Protein AF-A0A843T7J8-F1 (afdb_monomer)

Solvent-accessible surface area (backbone atoms only — not comparable to full-atom values): 10320 Å² total; per-residue (Å²): 104,74,67,56,51,43,51,70,76,36,75,86,60,85,70,62,53,58,50,72,63,48,50,53,60,42,46,71,52,47,59,78,91,49,40,68,59,53,54,50,54,60,51,52,26,76,70,45,96,43,53,69,49,22,56,51,40,42,54,52,45,30,62,69,31,36,88,83,31,48,67,31,18,50,55,53,56,74,38,40,69,37,63,51,42,50,54,82,49,55,76,94,46,33,72,63,67,66,46,57,62,71,59,52,53,51,52,50,50,50,46,60,62,48,62,76,61,71,72,71,97,45,73,68,57,48,50,52,53,52,49,51,53,51,50,54,52,47,57,54,58,72,76,43,82,71,92,66,66,62,84,70,72,47,76,70,100,70,82,84,74,79,75,78,79,80,76,80,81,84,130

Sequence (171 aa):
GLKDAIATVFAEACWQRCRTHFARNLLARVPKSAHGLVATMVRTVYQQPSAEEVWAQHRRVVEQLKPRFPEAAALLAEAAHDILAFTAFPLAHWKQVWSNNPLERLNKEIRRRTDVVGIFPNRRAIVRLVGAVLAEQHDEWAVQRRYLAMATLLPAPSELTTTEVLLPAAS

Mean predicted aligned error: 7.98 Å

Radius of gyration: 21.73 Å; Cα contacts (8 Å, |Δi|>4): 103; chains: 1; bounding box: 44×68×49 Å

Structure (mmCIF, N/CA/C/O backbone):
data_AF-A0A843T7J8-F1
#
_entry.id   AF-A0A843T7J8-F1
#
loop_
_atom_site.group_PDB
_atom_site.id
_atom_site.type_symbol
_atom_site.label_atom_id
_atom_site.label_alt_id
_atom_site.label_comp_id
_atom_site.label_asym_id
_atom_site.label_entity_id
_atom_site.label_seq_id
_atom_site.pdbx_PDB_ins_code
_atom_site.Cartn_x
_atom_site.Cartn_y
_atom_site.Cartn_z
_atom_site.occupancy
_atom_site.B_iso_or_equiv
_atom_site.auth_seq_id
_atom_site.auth_comp_id
_atom_site.auth_asym_id
_atom_site.auth_atom_id
_atom_site.pdbx_PDB_model_num
ATOM 1 N N . GLY A 1 1 ? -12.048 -8.727 -14.077 1.00 85.31 1 GLY A N 1
ATOM 2 C CA . GLY A 1 1 ? -11.264 -7.523 -13.709 1.00 85.31 1 GLY A CA 1
ATOM 3 C C . GLY A 1 1 ? -9.825 -7.900 -13.378 1.00 85.31 1 GLY A C 1
ATOM 4 O O . GLY A 1 1 ? -9.472 -9.057 -13.547 1.00 85.31 1 GLY A O 1
ATOM 5 N N . LEU A 1 2 ? -8.977 -6.962 -12.924 1.00 88.75 2 LEU A N 1
ATOM 6 C CA . LEU A 1 2 ? -7.546 -7.240 -12.662 1.00 88.75 2 LEU A CA 1
ATOM 7 C C . LEU A 1 2 ? -7.323 -8.375 -11.644 1.00 88.75 2 LEU A C 1
ATOM 9 O O . LEU A 1 2 ? -6.444 -9.200 -11.860 1.00 88.75 2 LEU A O 1
ATOM 13 N N . LYS A 1 3 ? -8.121 -8.434 -10.566 1.00 89.94 3 LYS A N 1
ATOM 14 C CA . LYS A 1 3 ? -8.055 -9.520 -9.570 1.00 89.94 3 LYS A CA 1
ATOM 15 C C . LYS A 1 3 ? -8.284 -10.889 -10.216 1.00 89.94 3 LYS A C 1
ATOM 17 O O . LYS A 1 3 ? -7.451 -11.772 -10.067 1.00 89.94 3 LYS A O 1
ATOM 22 N N . ASP A 1 4 ? -9.361 -11.017 -10.988 1.00 90.06 4 ASP A N 1
ATOM 23 C CA . ASP A 1 4 ? -9.724 -12.274 -11.657 1.00 90.06 4 ASP A CA 1
ATOM 24 C C . ASP A 1 4 ? -8.656 -12.703 -12.668 1.00 90.06 4 ASP A C 1
ATOM 26 O O . ASP A 1 4 ? -8.318 -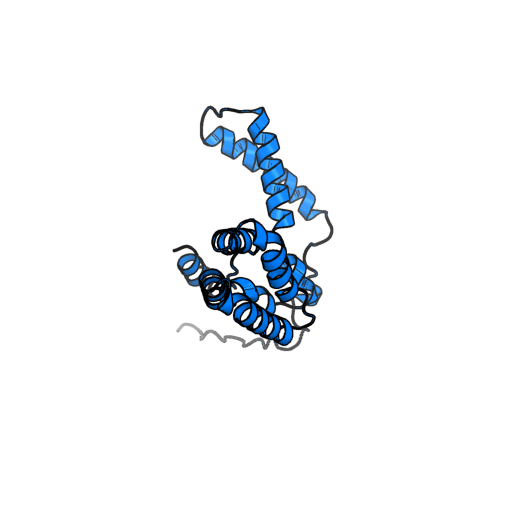13.879 -12.754 1.00 90.06 4 ASP A O 1
ATOM 30 N N . ALA A 1 5 ? -8.074 -11.746 -13.400 1.00 92.75 5 ALA A N 1
ATOM 31 C CA . ALA A 1 5 ? -6.987 -12.024 -14.336 1.00 92.75 5 ALA A CA 1
ATOM 32 C C . ALA A 1 5 ? -5.737 -12.556 -13.617 1.00 92.75 5 ALA A C 1
ATOM 34 O O . ALA A 1 5 ? -5.128 -13.514 -14.085 1.00 92.75 5 ALA A O 1
ATOM 35 N N . ILE A 1 6 ? -5.380 -11.976 -12.465 1.00 91.31 6 ILE A N 1
ATOM 36 C CA . ILE A 1 6 ? -4.264 -12.463 -11.642 1.00 91.31 6 ILE A CA 1
ATOM 37 C C . ILE A 1 6 ? -4.561 -13.873 -11.132 1.00 91.31 6 ILE A C 1
ATOM 39 O O . ILE A 1 6 ? -3.727 -14.748 -11.315 1.00 91.31 6 ILE A O 1
ATOM 43 N N . ALA A 1 7 ? -5.754 -14.113 -10.582 1.00 89.19 7 ALA A N 1
ATOM 44 C CA . ALA A 1 7 ? -6.144 -15.430 -10.076 1.00 89.19 7 ALA A CA 1
ATOM 45 C C . ALA A 1 7 ? -6.170 -16.513 -11.172 1.00 89.19 7 ALA A C 1
ATOM 47 O O . ALA A 1 7 ? -5.871 -17.670 -10.902 1.00 89.19 7 ALA A O 1
ATOM 48 N N . THR A 1 8 ? -6.495 -16.135 -12.412 1.00 92.44 8 THR A N 1
ATOM 49 C CA . THR A 1 8 ? -6.537 -17.060 -13.557 1.00 92.44 8 THR A CA 1
ATOM 50 C C . THR A 1 8 ? -5.139 -17.424 -14.058 1.00 92.44 8 THR A C 1
ATOM 52 O O . THR A 1 8 ? -4.893 -18.569 -14.420 1.00 92.44 8 THR A O 1
ATOM 55 N N . VAL A 1 9 ? -4.226 -16.450 -14.121 1.00 94.69 9 VAL A N 1
ATOM 56 C CA . VAL A 1 9 ? -2.893 -16.630 -14.729 1.00 94.69 9 VAL A CA 1
ATOM 57 C C . VAL A 1 9 ? -1.854 -17.085 -13.702 1.00 94.69 9 VAL A C 1
ATOM 59 O O . VAL A 1 9 ? -0.947 -17.844 -14.032 1.00 94.69 9 VAL A O 1
ATOM 62 N N . PHE A 1 10 ? -1.983 -16.633 -12.456 1.00 91.19 10 PHE A N 1
ATOM 63 C CA . PHE A 1 10 ? -1.047 -16.887 -11.367 1.00 91.19 10 PHE A CA 1
ATOM 64 C C . PHE A 1 10 ? -1.807 -17.446 -10.161 1.00 91.19 10 PHE A C 1
ATOM 66 O O . PHE A 1 10 ? -2.052 -16.732 -9.190 1.00 91.19 10 PHE A O 1
ATOM 73 N N . ALA A 1 11 ? -2.189 -18.723 -10.228 1.00 85.31 11 ALA A N 1
ATOM 74 C CA . ALA A 1 11 ? -3.064 -19.361 -9.238 1.00 85.31 11 ALA A CA 1
ATOM 75 C C . ALA A 1 11 ? -2.559 -19.246 -7.783 1.00 85.31 11 ALA A C 1
ATOM 77 O O . ALA A 1 11 ? -3.359 -19.126 -6.860 1.00 85.31 11 ALA A O 1
ATOM 78 N N . GLU A 1 12 ? -1.240 -19.230 -7.580 1.00 85.88 12 GLU A N 1
ATOM 79 C CA . GLU A 1 12 ? -0.611 -19.132 -6.254 1.00 85.88 12 GLU A CA 1
ATOM 80 C C . GLU A 1 12 ? -0.261 -17.690 -5.842 1.00 85.88 12 GLU A C 1
ATOM 82 O O . GLU A 1 12 ? 0.268 -17.453 -4.754 1.00 85.88 12 GLU A O 1
ATOM 87 N N . ALA A 1 13 ? -0.528 -16.694 -6.694 1.00 88.31 13 ALA A N 1
ATOM 88 C CA . ALA A 1 13 ? -0.187 -15.314 -6.383 1.00 88.31 13 ALA A CA 1
ATOM 89 C C . ALA A 1 13 ? -1.140 -14.725 -5.341 1.00 88.31 13 ALA A C 1
ATOM 91 O O . ALA A 1 13 ? -2.353 -14.629 -5.535 1.00 88.31 13 ALA A O 1
ATOM 92 N N . CYS A 1 14 ? -0.561 -14.211 -4.259 1.00 88.62 14 CYS A N 1
ATOM 93 C CA . CYS A 1 14 ? -1.293 -13.371 -3.329 1.00 88.62 14 CYS A CA 1
ATOM 94 C C . CYS A 1 14 ? -1.551 -11.991 -3.956 1.00 88.62 14 CYS A C 1
ATOM 96 O O . CYS A 1 14 ? -0.635 -11.340 -4.467 1.00 88.62 14 CYS A O 1
ATOM 98 N N . TRP A 1 15 ? -2.795 -11.516 -3.883 1.00 91.88 15 TRP A N 1
ATOM 99 C CA . TRP A 1 15 ? -3.156 -10.165 -4.301 1.00 91.88 15 TRP A CA 1
ATOM 100 C C . TRP A 1 15 ? -3.313 -9.250 -3.086 1.00 91.88 15 TRP A C 1
ATOM 102 O O . TRP A 1 15 ? -4.073 -9.550 -2.168 1.00 91.88 15 TRP A O 1
ATOM 112 N N . GLN A 1 16 ? -2.643 -8.095 -3.115 1.00 93.25 16 GLN A N 1
ATOM 113 C CA . GLN A 1 16 ? -2.797 -7.045 -2.111 1.00 93.25 16 GLN A CA 1
ATOM 114 C C . GLN A 1 16 ? -3.196 -5.718 -2.757 1.00 93.25 16 GLN A C 1
ATOM 116 O O . GLN A 1 16 ? -2.576 -5.241 -3.712 1.00 93.25 16 GLN A O 1
ATOM 121 N N . ARG A 1 17 ? -4.180 -5.045 -2.163 1.00 93.50 17 ARG A N 1
ATOM 122 C CA . ARG A 1 17 ? -4.522 -3.668 -2.504 1.00 93.50 17 ARG A CA 1
ATOM 123 C C . ARG A 1 17 ? -3.433 -2.722 -2.011 1.00 93.50 17 ARG A C 1
ATOM 125 O O . ARG A 1 17 ? -3.077 -2.711 -0.837 1.00 93.50 17 ARG A O 1
ATOM 132 N N . CYS A 1 18 ? -2.948 -1.851 -2.895 1.00 92.50 18 CYS A N 1
ATOM 133 C CA . CYS A 1 18 ? -1.949 -0.848 -2.528 1.00 92.50 18 CYS A CA 1
ATOM 134 C C . CYS A 1 18 ? -2.442 0.046 -1.376 1.00 92.50 18 CYS A C 1
ATOM 136 O O . CYS A 1 18 ? -3.431 0.776 -1.517 1.00 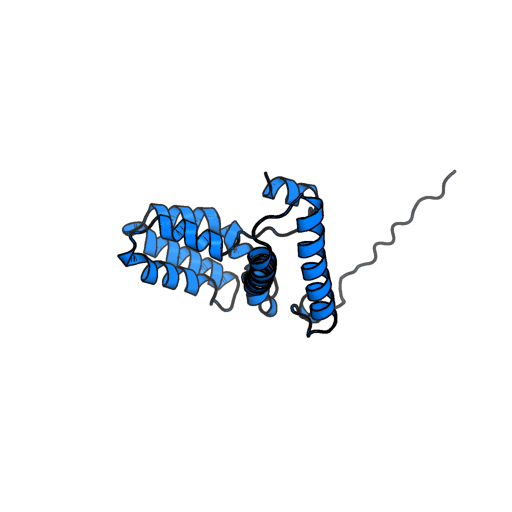92.50 18 CYS A O 1
ATOM 138 N N . ARG A 1 19 ? -1.699 0.038 -0.261 1.00 93.44 19 ARG A N 1
ATOM 139 C CA . ARG A 1 19 ? -1.997 0.811 0.951 1.00 93.44 19 ARG A CA 1
ATOM 140 C C . ARG A 1 19 ? -2.140 2.306 0.687 1.00 93.44 19 ARG A C 1
ATOM 142 O O . ARG A 1 19 ? -3.042 2.926 1.239 1.00 93.44 19 ARG A O 1
ATOM 149 N N . THR A 1 20 ? -1.280 2.898 -0.140 1.00 92.12 20 THR A N 1
ATOM 150 C CA . THR A 1 20 ? -1.299 4.347 -0.416 1.00 92.12 20 THR A CA 1
ATOM 151 C C . THR A 1 20 ? -2.583 4.763 -1.130 1.00 92.12 20 THR A C 1
ATOM 153 O O . THR A 1 20 ? -3.228 5.740 -0.746 1.00 92.12 20 THR A O 1
ATOM 156 N N . HIS A 1 21 ? -2.999 3.992 -2.138 1.00 93.81 21 HIS A N 1
ATOM 157 C CA . HIS A 1 21 ? -4.255 4.240 -2.844 1.00 93.81 21 HIS A CA 1
ATOM 158 C C . HIS A 1 21 ? -5.471 3.947 -1.971 1.00 93.81 21 HIS A C 1
ATOM 160 O O . HIS A 1 21 ? -6.427 4.719 -1.976 1.00 93.81 21 HIS A O 1
ATOM 166 N N . PHE A 1 22 ? -5.421 2.879 -1.175 1.00 96.38 22 PHE A N 1
ATOM 167 C CA . PHE A 1 22 ? -6.477 2.589 -0.217 1.00 96.38 22 PHE A CA 1
ATOM 168 C C . PHE A 1 22 ? -6.632 3.707 0.824 1.00 96.38 22 PHE A C 1
ATOM 170 O O . PHE A 1 22 ? -7.743 4.182 1.035 1.00 96.38 22 PHE A O 1
ATOM 177 N N . ALA A 1 23 ? -5.534 4.197 1.406 1.00 95.88 23 ALA A N 1
ATOM 178 C CA . ALA A 1 23 ? -5.558 5.294 2.368 1.00 95.88 23 ALA A CA 1
ATOM 179 C C . ALA A 1 23 ? -6.172 6.565 1.767 1.00 95.88 23 ALA A C 1
ATOM 181 O O . ALA A 1 23 ? -6.976 7.216 2.423 1.00 95.88 23 ALA A O 1
ATOM 182 N N . ARG A 1 24 ? -5.866 6.894 0.504 1.00 96.56 24 ARG A N 1
ATOM 183 C CA . ARG A 1 24 ? -6.504 8.020 -0.199 1.00 96.56 24 ARG A CA 1
ATOM 184 C C . ARG A 1 24 ? -8.018 7.834 -0.320 1.00 96.56 24 ARG A C 1
ATOM 186 O O . ARG A 1 24 ? -8.762 8.762 -0.021 1.00 96.56 24 ARG A O 1
ATOM 193 N N . ASN A 1 25 ? -8.465 6.643 -0.719 1.00 97.62 25 ASN A N 1
ATOM 194 C CA . ASN A 1 25 ? -9.891 6.331 -0.847 1.00 97.62 25 ASN A CA 1
ATOM 195 C C . ASN A 1 25 ? -10.611 6.390 0.503 1.00 97.62 25 ASN A C 1
ATOM 197 O O . ASN A 1 25 ? -11.718 6.910 0.587 1.00 97.62 25 ASN A O 1
ATOM 201 N N . LEU A 1 26 ? -9.966 5.892 1.558 1.00 98.00 26 LEU A N 1
ATOM 202 C CA . LEU A 1 26 ? -10.486 5.936 2.917 1.00 98.00 26 LEU A CA 1
ATOM 203 C C . LEU A 1 26 ? -10.592 7.374 3.436 1.00 98.00 26 LEU A C 1
ATOM 205 O O . LEU A 1 26 ? -11.628 7.763 3.966 1.00 98.00 26 LEU A O 1
ATOM 209 N N . LEU A 1 27 ? -9.549 8.186 3.240 1.00 98.06 27 LEU A N 1
ATOM 210 C CA . LEU A 1 27 ? -9.534 9.585 3.669 1.00 98.06 27 LEU A CA 1
ATOM 211 C C . LEU A 1 27 ? -10.553 10.449 2.914 1.00 98.06 27 LEU A C 1
ATOM 213 O O . LEU A 1 27 ? -11.043 11.434 3.459 1.00 98.06 27 LEU A O 1
ATOM 217 N N . ALA A 1 28 ? -10.932 10.067 1.694 1.00 98.00 28 ALA A N 1
ATOM 218 C CA . ALA A 1 28 ? -12.016 10.724 0.969 1.00 98.00 28 ALA A CA 1
ATOM 219 C C . ALA A 1 28 ? -13.399 10.534 1.631 1.00 98.00 28 ALA A C 1
ATOM 221 O O . ALA A 1 28 ? -14.312 11.294 1.328 1.00 98.00 28 ALA A O 1
ATOM 222 N N . ARG A 1 29 ? -13.556 9.563 2.548 1.00 97.75 29 ARG A N 1
ATOM 223 C CA . ARG A 1 29 ? -14.796 9.307 3.312 1.00 97.75 29 ARG A CA 1
ATOM 224 C C . ARG A 1 29 ? -14.855 10.018 4.659 1.00 97.75 29 ARG A C 1
ATOM 226 O O . ARG A 1 29 ? -15.763 9.772 5.447 1.00 97.75 29 ARG A O 1
ATOM 233 N N . VAL A 1 30 ? -13.880 10.875 4.953 1.00 97.75 30 VAL A N 1
ATOM 234 C CA . VAL A 1 30 ? -13.825 11.618 6.214 1.00 97.75 30 VAL A CA 1
ATOM 235 C C . VAL A 1 30 ? -13.556 13.106 5.971 1.00 97.75 30 VAL A C 1
ATOM 237 O O . VAL A 1 30 ? -12.848 13.460 5.021 1.00 97.75 30 VAL A O 1
ATOM 240 N N . PRO A 1 31 ? -14.084 14.007 6.823 1.00 97.88 31 PRO A N 1
ATOM 241 C CA . PRO A 1 31 ? -13.794 15.434 6.735 1.00 97.88 31 PRO A CA 1
ATOM 242 C C . PRO A 1 31 ? -12.291 15.708 6.822 1.00 97.88 31 PRO A C 1
ATOM 244 O O . PRO A 1 31 ? -11.590 15.063 7.603 1.00 97.88 31 PRO A O 1
ATOM 247 N N . LYS A 1 32 ? -11.799 16.716 6.087 1.00 97.69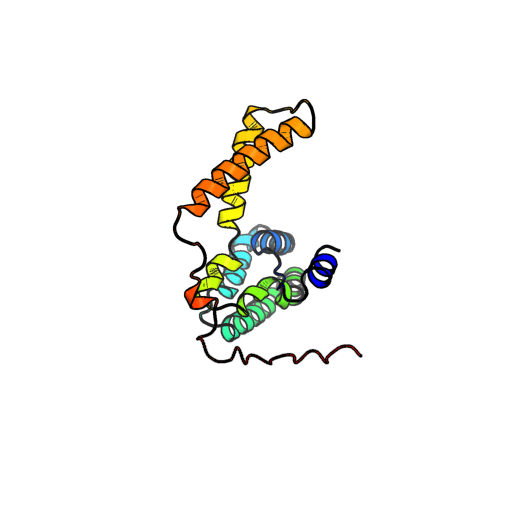 32 LYS A N 1
ATOM 248 C CA . LYS A 1 32 ? -10.368 17.088 6.061 1.00 97.69 32 LYS A CA 1
ATOM 249 C C . LYS A 1 32 ? -9.768 17.295 7.456 1.00 97.69 32 LYS A C 1
ATOM 251 O O . LYS A 1 32 ? -8.639 16.881 7.700 1.00 97.69 32 LYS A O 1
ATOM 256 N N . SER A 1 33 ? -10.535 17.868 8.385 1.00 97.94 33 SER A N 1
ATOM 257 C CA . SER A 1 33 ? -10.120 18.076 9.780 1.00 97.94 33 SER A CA 1
ATOM 258 C C . SER A 1 33 ? -9.812 16.777 10.535 1.00 97.94 33 SER A 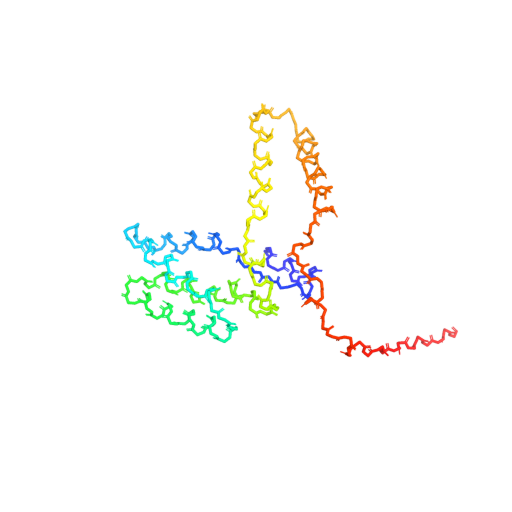C 1
ATOM 260 O O . SER A 1 33 ? -9.019 16.787 11.471 1.00 97.94 33 SER A O 1
ATOM 262 N N . ALA A 1 34 ? -10.393 15.648 10.121 1.00 97.94 34 ALA A N 1
ATOM 263 C CA . ALA A 1 34 ? -10.170 14.336 10.720 1.00 97.94 34 ALA A CA 1
ATOM 264 C C . ALA A 1 34 ? -9.086 13.508 10.005 1.00 97.94 34 ALA A C 1
ATOM 266 O O . ALA A 1 34 ? -8.752 12.420 10.476 1.00 97.94 34 ALA A O 1
ATOM 267 N N . HIS A 1 35 ? -8.513 13.990 8.891 1.00 98.25 35 HIS A N 1
ATOM 268 C CA . HIS A 1 35 ? -7.577 13.200 8.077 1.00 98.25 35 HIS A CA 1
ATOM 269 C C . HIS A 1 35 ? -6.368 12.718 8.875 1.00 98.25 35 HIS A C 1
ATOM 271 O O . HIS A 1 35 ? -6.016 11.543 8.800 1.00 98.25 35 HIS A O 1
ATOM 277 N N . GLY A 1 36 ? -5.764 13.601 9.675 1.00 98.19 36 GLY A N 1
ATOM 278 C CA . GLY A 1 36 ? -4.608 13.263 10.510 1.00 98.19 36 GLY A CA 1
ATOM 279 C C . GLY A 1 36 ? -4.913 12.167 11.536 1.00 98.19 36 GLY A C 1
ATOM 280 O O . GLY A 1 36 ? -4.138 11.218 11.668 1.00 98.19 36 GLY A O 1
ATOM 281 N N . LEU A 1 37 ? -6.068 12.255 12.204 1.00 97.69 37 LEU A N 1
ATOM 282 C CA . LEU A 1 37 ? -6.528 11.256 13.172 1.00 97.69 37 LEU A CA 1
ATOM 283 C C . LEU A 1 37 ? -6.723 9.888 12.504 1.00 97.69 37 LEU A C 1
ATOM 285 O O . LEU A 1 37 ? -6.100 8.909 12.908 1.00 97.69 37 LEU A O 1
ATOM 289 N N . VAL A 1 38 ? -7.527 9.831 11.438 1.00 98.19 38 VAL A N 1
ATOM 290 C CA . VAL A 1 38 ? -7.874 8.575 10.751 1.00 98.19 38 VAL A CA 1
ATOM 291 C C . VAL A 1 38 ? -6.639 7.932 10.119 1.00 98.19 38 VAL A C 1
ATOM 293 O O . VAL A 1 38 ? -6.422 6.730 10.262 1.00 98.19 38 VAL A O 1
ATOM 296 N N . ALA A 1 39 ? -5.774 8.725 9.479 1.00 97.94 39 ALA A N 1
ATOM 297 C CA . ALA A 1 39 ? -4.523 8.227 8.912 1.00 97.94 39 ALA A CA 1
ATOM 298 C C . ALA A 1 39 ? -3.587 7.644 9.982 1.00 97.94 39 ALA A C 1
ATOM 300 O O . ALA A 1 39 ? -2.884 6.666 9.716 1.00 97.94 39 ALA A O 1
ATOM 301 N N . THR A 1 40 ? -3.568 8.232 11.181 1.00 98.12 40 THR A N 1
ATOM 302 C CA . THR A 1 40 ? -2.767 7.738 12.308 1.00 98.12 40 THR A CA 1
ATOM 303 C C . THR A 1 40 ? -3.331 6.427 12.838 1.00 98.12 40 THR A C 1
ATOM 305 O O . THR A 1 40 ? -2.584 5.458 12.933 1.00 98.12 40 THR A O 1
ATOM 308 N N . MET A 1 41 ? -4.644 6.348 13.077 1.00 97.94 41 MET A N 1
ATOM 309 C CA . MET A 1 41 ? -5.309 5.114 13.516 1.00 97.94 41 MET A CA 1
ATOM 310 C C . MET A 1 41 ? -5.073 3.958 12.538 1.00 97.94 41 MET A C 1
ATOM 312 O O . MET A 1 41 ? -4.705 2.863 12.936 1.00 97.94 41 MET A O 1
ATOM 316 N N . VAL A 1 42 ? -5.206 4.198 11.234 1.00 97.38 42 VAL A N 1
ATOM 317 C CA . VAL A 1 42 ? -4.983 3.156 10.220 1.00 97.38 42 VAL A CA 1
ATOM 318 C C . VAL A 1 42 ? -3.509 2.766 10.127 1.00 97.38 42 VAL A C 1
ATOM 320 O O . VAL A 1 42 ? -3.192 1.621 9.823 1.00 97.38 42 VAL A O 1
ATOM 323 N N . ARG A 1 43 ? -2.577 3.686 10.399 1.00 96.81 43 ARG A N 1
ATOM 324 C CA . ARG A 1 43 ? -1.141 3.379 10.411 1.00 96.81 43 ARG A CA 1
ATOM 325 C C . ARG A 1 43 ? -0.783 2.382 11.510 1.00 96.81 43 ARG A C 1
ATOM 327 O O . ARG A 1 43 ? 0.070 1.537 11.250 1.00 96.81 43 ARG A O 1
ATOM 334 N N . THR A 1 44 ? -1.433 2.448 12.675 1.00 97.81 44 THR A N 1
ATOM 335 C CA . THR A 1 44 ? -1.128 1.533 13.784 1.00 97.81 44 THR A CA 1
ATOM 336 C C . THR A 1 44 ? -1.433 0.080 13.432 1.00 97.81 44 THR A C 1
ATOM 338 O O . THR A 1 44 ? -0.683 -0.793 13.853 1.00 97.81 44 THR A O 1
ATOM 341 N N . VAL A 1 45 ? -2.440 -0.184 12.584 1.00 98.00 45 VAL A N 1
ATOM 342 C CA . VAL A 1 45 ? -2.804 -1.536 12.100 1.00 98.00 45 VAL A CA 1
ATOM 343 C C . VAL A 1 45 ? -1.601 -2.303 11.566 1.00 98.00 45 VAL A C 1
ATOM 345 O O . VAL A 1 45 ? -1.462 -3.492 11.806 1.00 98.00 45 VAL A O 1
ATOM 348 N N . TYR A 1 46 ? -0.699 -1.621 10.877 1.00 95.44 46 TYR A N 1
ATOM 349 C CA . TYR A 1 46 ? 0.429 -2.265 10.225 1.00 95.44 46 TYR A CA 1
ATOM 350 C C . TYR A 1 46 ? 1.745 -2.187 11.019 1.00 95.44 46 TYR A C 1
ATOM 352 O O . TYR A 1 46 ? 2.794 -2.609 10.541 1.00 95.44 46 TYR A O 1
ATOM 360 N N . GLN A 1 47 ? 1.718 -1.561 12.194 1.00 94.25 47 GLN A N 1
ATOM 361 C CA . GLN A 1 47 ? 2.868 -1.453 13.098 1.00 94.25 47 GLN A CA 1
ATOM 362 C C . GLN A 1 47 ? 2.842 -2.543 14.177 1.00 94.25 47 GLN A C 1
ATOM 364 O O . GLN A 1 47 ? 3.585 -2.456 15.149 1.00 94.25 47 GLN A O 1
ATOM 369 N N . GLN A 1 48 ? 1.964 -3.535 14.024 1.00 97.69 48 GLN A N 1
ATOM 370 C CA . GLN A 1 48 ? 1.810 -4.621 14.979 1.00 97.69 48 GLN A CA 1
ATOM 371 C C . GLN A 1 48 ? 2.903 -5.689 14.771 1.00 97.69 48 GLN A C 1
ATOM 373 O O . GLN A 1 48 ? 3.358 -5.881 13.641 1.00 97.69 48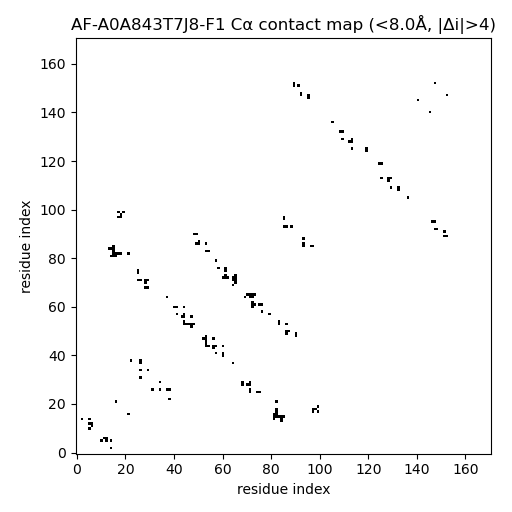 GLN A O 1
ATOM 378 N N . PRO A 1 49 ? 3.337 -6.378 15.837 1.00 96.56 49 PRO A N 1
ATOM 379 C CA . PRO A 1 49 ? 4.421 -7.360 15.808 1.00 96.56 49 PRO A CA 1
ATOM 380 C C . PRO A 1 49 ? 4.021 -8.737 15.257 1.00 96.56 49 PRO A C 1
ATOM 382 O O . PRO A 1 49 ? 4.906 -9.532 14.950 1.00 96.56 49 PRO A O 1
ATOM 385 N N . SER A 1 50 ? 2.726 -9.046 15.129 1.00 97.50 50 SER A N 1
ATOM 386 C CA . SER A 1 50 ? 2.243 -10.357 14.674 1.00 97.50 50 SER A CA 1
ATOM 387 C C . SER A 1 50 ? 0.990 -10.246 13.808 1.00 97.50 50 SER A C 1
ATOM 389 O O . SER A 1 50 ? 0.289 -9.232 13.832 1.00 97.50 50 SER A O 1
ATOM 391 N N . ALA A 1 51 ? 0.715 -11.278 12.999 1.00 97.56 51 ALA A N 1
ATOM 392 C CA . ALA A 1 51 ? -0.440 -11.279 12.101 1.00 97.56 51 ALA A CA 1
ATOM 393 C C . ALA A 1 51 ? -1.740 -11.157 12.906 1.00 97.56 51 ALA A C 1
ATOM 395 O O . ALA A 1 51 ? -2.595 -10.332 12.592 1.00 97.56 51 ALA A O 1
ATOM 396 N N . GLU A 1 52 ? -1.848 -11.916 13.995 1.00 98.31 52 GLU A N 1
ATOM 397 C CA . GLU A 1 52 ? -2.980 -11.856 14.916 1.00 98.31 52 GLU A CA 1
ATOM 398 C C . GLU A 1 52 ? -3.209 -10.435 15.448 1.00 98.31 52 GLU A C 1
ATOM 400 O O . GLU A 1 52 ? -4.333 -9.926 15.399 1.00 98.31 52 GLU A O 1
ATOM 405 N N . GLU A 1 53 ? -2.144 -9.755 15.875 1.00 98.50 53 GLU A N 1
ATOM 406 C CA . GLU A 1 53 ? -2.238 -8.392 16.389 1.00 98.50 53 GLU A CA 1
ATOM 407 C C . GLU A 1 53 ? -2.591 -7.374 15.297 1.00 98.50 53 GLU A C 1
ATOM 409 O O . GLU A 1 53 ? -3.379 -6.465 15.567 1.00 98.50 53 GLU A O 1
ATOM 414 N N . VAL A 1 54 ? -2.105 -7.545 14.056 1.00 98.62 54 VAL A N 1
ATOM 415 C CA . VAL A 1 54 ? -2.534 -6.745 12.888 1.00 98.62 54 VAL A CA 1
ATOM 416 C C . VAL A 1 54 ? -4.051 -6.844 12.710 1.00 98.62 54 VAL A C 1
ATOM 418 O O . VAL A 1 54 ? -4.742 -5.823 12.654 1.00 98.62 54 VAL A O 1
ATOM 421 N N . TRP A 1 55 ? -4.587 -8.066 12.663 1.00 98.62 55 TRP A N 1
ATOM 422 C CA . TRP A 1 55 ? -6.020 -8.308 12.487 1.00 98.62 55 TRP A CA 1
ATOM 423 C C . TRP A 1 55 ? -6.843 -7.798 13.679 1.00 98.62 55 TRP A C 1
ATOM 425 O O . TRP A 1 55 ? -7.907 -7.203 13.496 1.00 98.62 55 TRP A O 1
ATOM 435 N N . ALA A 1 56 ? -6.347 -7.962 14.907 1.00 98.75 56 ALA A N 1
ATOM 436 C CA . ALA A 1 56 ? -6.991 -7.429 16.104 1.00 98.75 56 ALA A CA 1
ATOM 437 C C . ALA A 1 56 ? -6.982 -5.892 16.140 1.00 98.75 56 ALA A C 1
ATOM 439 O O . ALA A 1 56 ? -7.974 -5.270 16.524 1.00 98.75 56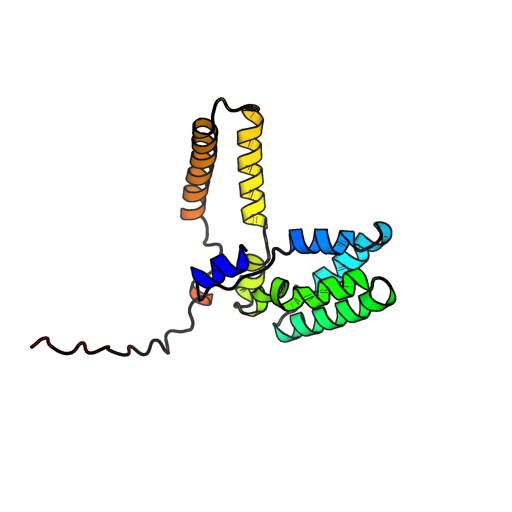 ALA A O 1
ATOM 440 N N . GLN A 1 57 ? -5.881 -5.253 15.739 1.00 98.75 57 GLN A N 1
ATOM 441 C CA . GLN A 1 57 ? -5.789 -3.797 15.650 1.00 98.75 57 GLN A CA 1
ATOM 442 C C . GLN A 1 57 ? -6.697 -3.245 14.550 1.00 98.75 57 GLN A C 1
ATOM 444 O O . GLN A 1 57 ? -7.345 -2.225 14.765 1.00 98.75 57 GLN A O 1
ATOM 449 N N . HIS A 1 58 ? -6.804 -3.927 13.407 1.00 98.75 58 HIS A N 1
ATOM 450 C CA . HIS A 1 58 ? -7.752 -3.566 12.352 1.00 98.75 58 HIS A CA 1
ATOM 451 C C . HIS A 1 58 ? -9.194 -3.540 12.872 1.00 98.75 58 HIS A C 1
ATOM 453 O O . HIS A 1 58 ? -9.843 -2.499 12.767 1.00 98.75 58 HIS A O 1
ATOM 459 N N . ARG A 1 59 ? -9.657 -4.615 13.529 1.00 98.75 59 ARG A N 1
ATOM 460 C CA . ARG A 1 59 ? -11.006 -4.667 14.125 1.00 98.75 59 ARG A CA 1
ATOM 461 C C . ARG A 1 59 ? -11.240 -3.533 15.124 1.00 98.75 59 ARG A C 1
ATOM 463 O O . ARG A 1 59 ? -12.270 -2.867 15.067 1.00 98.75 59 ARG A O 1
ATOM 470 N N . ARG A 1 60 ? -10.262 -3.263 15.997 1.00 98.75 60 ARG A N 1
ATOM 471 C CA . ARG A 1 60 ? -10.323 -2.146 16.957 1.00 98.75 60 ARG A CA 1
ATOM 472 C C . ARG A 1 60 ? -10.478 -0.796 16.255 1.00 98.75 60 ARG A C 1
ATOM 474 O O . ARG A 1 60 ? -11.308 0.008 16.665 1.00 98.75 60 ARG A O 1
ATOM 481 N N . VAL A 1 61 ? -9.711 -0.548 15.193 1.00 98.62 61 VAL A N 1
ATOM 482 C CA . VAL A 1 61 ? -9.787 0.705 14.425 1.00 98.62 61 VAL A CA 1
ATOM 483 C C . VAL A 1 61 ? -11.133 0.841 13.714 1.00 98.62 61 VAL A C 1
ATOM 485 O O . VAL A 1 61 ? -11.706 1.927 13.734 1.00 98.62 61 VAL A O 1
ATOM 488 N N . VAL A 1 62 ? -11.665 -0.236 13.130 1.00 98.75 62 VAL A N 1
ATOM 489 C CA . VAL A 1 62 ? -13.007 -0.237 12.522 1.00 98.75 62 VAL A CA 1
ATOM 490 C C . VAL A 1 62 ? -14.064 0.177 13.550 1.00 98.75 62 VAL A C 1
ATOM 492 O O . VAL A 1 62 ? -14.813 1.121 13.297 1.00 98.75 62 VAL A O 1
ATOM 495 N N . GLU A 1 63 ? -14.080 -0.451 14.728 1.00 98.69 63 GLU A N 1
ATOM 496 C CA . GLU A 1 63 ? -15.051 -0.126 15.781 1.00 98.69 63 GLU A CA 1
ATOM 497 C C . GLU A 1 63 ? -14.880 1.297 16.327 1.00 98.69 63 GLU A C 1
ATOM 499 O O . GLU A 1 63 ? -15.868 1.980 16.578 1.00 98.69 63 GLU A O 1
ATOM 504 N N . GLN A 1 64 ? -13.649 1.804 16.441 1.00 98.31 64 GLN A N 1
ATOM 505 C CA . GLN A 1 64 ? -13.405 3.190 16.858 1.00 98.31 64 GLN A CA 1
ATOM 506 C C . GLN A 1 64 ? -13.870 4.221 15.819 1.00 98.31 64 GLN A C 1
ATOM 508 O O . GLN A 1 64 ? -14.294 5.318 16.185 1.00 98.31 64 GLN A O 1
ATOM 513 N N . LEU A 1 65 ? -13.784 3.903 14.523 1.00 98.19 65 LEU A N 1
ATOM 514 C CA . LEU A 1 65 ? -14.230 4.801 13.456 1.00 98.19 65 LEU A CA 1
ATOM 515 C C . LEU A 1 65 ? -15.753 4.796 13.297 1.00 98.19 65 LEU A C 1
ATOM 517 O O . LEU A 1 65 ? -16.324 5.830 12.956 1.00 98.19 65 LEU A O 1
ATOM 521 N N . LYS A 1 66 ? -16.413 3.667 13.559 1.00 98.12 66 LYS A N 1
ATOM 522 C CA . LYS A 1 66 ? -17.835 3.438 13.272 1.00 98.12 66 LYS A CA 1
ATOM 523 C C . LYS A 1 66 ? -18.797 4.504 13.829 1.00 98.12 66 LYS A C 1
ATOM 525 O O . LYS A 1 66 ? -19.651 4.935 13.057 1.00 98.12 66 LYS A O 1
ATOM 530 N N . PRO A 1 67 ? -18.666 5.007 15.077 1.00 98.06 67 PRO A N 1
ATOM 531 C CA . PRO A 1 67 ? -19.601 5.997 15.620 1.00 98.06 67 PRO A CA 1
ATOM 532 C C . PRO A 1 67 ? -19.557 7.352 14.907 1.00 98.06 67 PRO A C 1
ATOM 534 O O . PRO A 1 67 ? -20.564 8.048 14.842 1.00 98.06 67 PRO A O 1
ATOM 537 N N . ARG A 1 68 ? -18.384 7.751 14.398 1.00 97.38 68 ARG A N 1
ATOM 538 C CA . ARG A 1 68 ? -18.158 9.098 13.850 1.00 97.38 68 ARG A CA 1
ATOM 539 C C . ARG A 1 68 ? -18.004 9.112 12.331 1.00 97.38 68 ARG A C 1
ATOM 541 O O . ARG A 1 68 ? -18.312 10.113 11.693 1.00 97.38 68 ARG A O 1
ATOM 548 N N . PHE A 1 69 ? -17.513 8.018 11.760 1.00 98.38 69 PHE A N 1
ATOM 549 C CA . PHE A 1 69 ? -17.175 7.870 10.347 1.00 98.38 69 PHE A CA 1
ATOM 550 C C . PHE A 1 69 ? -17.645 6.500 9.818 1.00 98.38 69 PHE A C 1
ATOM 552 O O . PHE A 1 69 ? -16.815 5.682 9.410 1.00 98.38 69 PHE A O 1
ATOM 559 N N . PRO A 1 70 ? -18.963 6.221 9.821 1.00 98.25 70 PRO A N 1
ATOM 560 C CA . PRO A 1 70 ? -19.500 4.901 9.483 1.00 98.25 70 PRO A CA 1
ATOM 561 C C . PRO A 1 70 ? -19.121 4.436 8.070 1.00 98.25 70 PRO A C 1
ATOM 563 O O . PRO A 1 70 ? -18.765 3.275 7.893 1.00 98.25 70 PRO A O 1
ATOM 566 N N . GLU A 1 71 ? -19.094 5.333 7.077 1.00 98.31 71 GLU A N 1
ATOM 567 C CA . GLU A 1 71 ? -18.662 4.988 5.713 1.00 98.31 71 GLU A CA 1
ATOM 568 C C . GLU A 1 71 ? -17.186 4.578 5.640 1.00 98.31 71 GLU A C 1
ATOM 570 O O . GLU A 1 71 ? -16.826 3.638 4.933 1.00 98.31 71 GLU A O 1
ATOM 575 N N . ALA A 1 72 ? -16.316 5.277 6.373 1.00 98.38 72 ALA A N 1
ATOM 576 C CA . ALA A 1 72 ? -14.899 4.942 6.425 1.00 98.38 72 ALA A CA 1
ATOM 577 C C . ALA A 1 72 ? -14.677 3.612 7.158 1.00 98.38 72 ALA A C 1
ATOM 579 O O . ALA A 1 72 ? -13.870 2.798 6.718 1.00 98.38 72 ALA A O 1
ATOM 580 N N . ALA A 1 73 ? -15.417 3.371 8.245 1.00 98.69 73 ALA A N 1
ATOM 581 C CA . ALA A 1 73 ? -15.378 2.109 8.974 1.00 98.69 73 ALA A CA 1
ATOM 582 C C . ALA A 1 73 ? -15.831 0.930 8.097 1.00 98.69 73 ALA A C 1
ATOM 584 O O . ALA A 1 73 ? -15.130 -0.078 8.047 1.00 98.69 73 ALA A O 1
ATOM 585 N N . ALA A 1 74 ? -16.937 1.079 7.358 1.00 98.69 74 ALA A N 1
ATOM 586 C CA . ALA A 1 74 ? -17.431 0.066 6.426 1.00 98.69 74 ALA A CA 1
ATOM 587 C C . ALA A 1 74 ? -16.402 -0.242 5.328 1.00 98.69 74 ALA A C 1
ATOM 589 O O . ALA A 1 74 ? -16.004 -1.392 5.160 1.00 98.69 74 ALA A O 1
ATOM 590 N N . LEU A 1 75 ? -15.865 0.793 4.670 1.00 98.56 75 LEU A N 1
ATOM 591 C CA . LEU A 1 75 ? -14.831 0.631 3.643 1.00 98.56 75 LEU A CA 1
ATOM 592 C C . LEU A 1 75 ? -13.560 -0.045 4.188 1.00 98.56 75 LEU A C 1
ATOM 594 O O . LEU A 1 75 ? -12.918 -0.828 3.486 1.00 98.56 75 LEU A O 1
ATOM 598 N N . LEU A 1 76 ? -13.167 0.270 5.427 1.00 98.50 76 LEU A N 1
ATOM 599 C CA . LEU A 1 76 ? -12.023 -0.358 6.086 1.00 98.50 76 LEU A CA 1
ATOM 600 C C . LEU A 1 76 ? -12.281 -1.825 6.429 1.00 98.50 76 LEU A C 1
ATOM 602 O O . LEU A 1 76 ? -11.373 -2.640 6.260 1.00 98.50 76 LEU A O 1
ATOM 606 N N . ALA A 1 77 ? -13.492 -2.156 6.876 1.00 98.56 77 ALA A N 1
ATOM 607 C CA . ALA A 1 77 ? -13.907 -3.520 7.177 1.00 98.56 77 ALA A CA 1
ATOM 608 C C . ALA A 1 77 ? -13.945 -4.395 5.916 1.00 98.56 77 ALA A C 1
ATOM 610 O O . ALA A 1 77 ? -13.322 -5.453 5.886 1.00 98.56 77 ALA A O 1
ATOM 611 N N . GLU A 1 78 ? -14.595 -3.921 4.853 1.00 98.19 78 GLU A N 1
ATOM 612 C CA . GLU A 1 78 ? -14.716 -4.633 3.573 1.00 98.19 78 GLU A CA 1
ATOM 613 C C . GLU A 1 78 ? -13.352 -4.926 2.936 1.00 98.19 78 GLU A C 1
ATOM 615 O O . GLU A 1 78 ? -13.138 -5.978 2.339 1.00 98.19 78 GLU A O 1
ATOM 620 N N . ALA A 1 79 ? -12.399 -4.003 3.080 1.00 97.44 79 ALA A N 1
ATOM 621 C CA . ALA A 1 79 ? -11.078 -4.128 2.482 1.00 97.44 79 ALA A CA 1
ATOM 622 C C . ALA A 1 79 ? -10.077 -4.936 3.328 1.00 97.44 79 ALA A C 1
ATOM 624 O O . ALA A 1 79 ? -8.902 -4.962 2.972 1.00 97.44 79 ALA A O 1
ATOM 625 N N . ALA A 1 80 ? -10.483 -5.567 4.437 1.00 97.50 80 ALA A N 1
ATOM 626 C CA . ALA A 1 80 ? -9.553 -6.186 5.387 1.00 97.50 80 ALA A CA 1
ATOM 627 C C . ALA A 1 80 ? -8.613 -7.213 4.730 1.00 97.50 80 ALA A C 1
ATOM 629 O O . ALA A 1 80 ? -7.396 -7.041 4.760 1.00 97.50 80 ALA A O 1
ATOM 630 N N . HIS A 1 81 ? -9.159 -8.229 4.057 1.00 95.75 81 HIS A N 1
ATOM 631 C CA . HIS A 1 81 ? -8.352 -9.249 3.369 1.00 95.75 81 HIS A CA 1
ATOM 632 C C . HIS A 1 81 ? -7.486 -8.657 2.252 1.00 95.75 81 HIS A C 1
ATOM 634 O O . HIS A 1 81 ? -6.350 -9.073 2.053 1.00 95.75 81 HIS A O 1
ATOM 640 N N . ASP A 1 82 ? -7.998 -7.628 1.582 1.00 95.19 82 ASP A N 1
ATOM 641 C CA . ASP A 1 82 ? -7.316 -6.936 0.499 1.00 95.19 82 ASP A CA 1
ATOM 642 C C . ASP A 1 82 ? -6.082 -6.150 0.978 1.00 95.19 82 ASP A C 1
ATOM 644 O O . ASP A 1 82 ? -5.091 -6.077 0.257 1.00 95.19 82 ASP A O 1
ATOM 648 N N . ILE A 1 83 ? -6.134 -5.511 2.151 1.00 96.19 83 ILE A N 1
ATOM 649 C CA . ILE A 1 83 ? -5.060 -4.626 2.649 1.00 96.19 83 ILE A CA 1
ATOM 650 C C . ILE A 1 83 ? -4.141 -5.305 3.669 1.00 96.19 83 ILE A C 1
ATOM 652 O O . ILE A 1 83 ? -3.052 -4.793 3.928 1.00 96.19 83 ILE A O 1
ATOM 656 N N . LEU A 1 84 ? -4.573 -6.430 4.247 1.00 97.25 84 LEU A N 1
ATOM 657 C CA . LEU A 1 84 ? -3.828 -7.200 5.248 1.00 97.25 84 LEU A CA 1
ATOM 658 C C . LEU A 1 84 ? -3.200 -8.480 4.683 1.00 97.25 84 LEU A C 1
ATOM 660 O O . LEU A 1 84 ? -2.604 -9.250 5.434 1.00 97.25 84 LEU A O 1
ATOM 664 N N . ALA A 1 85 ? -3.279 -8.693 3.369 1.00 95.50 85 ALA A N 1
ATOM 665 C CA . ALA A 1 85 ? -2.677 -9.827 2.670 1.00 95.50 85 ALA A CA 1
ATOM 666 C C . ALA A 1 85 ? -1.177 -10.028 2.988 1.00 95.50 85 ALA A C 1
ATOM 668 O O . ALA A 1 85 ? -0.715 -11.163 3.080 1.00 95.50 85 ALA A O 1
ATOM 669 N N . PHE A 1 86 ? -0.423 -8.952 3.257 1.00 94.88 86 PHE A N 1
ATOM 670 C CA . PHE A 1 86 ? 0.987 -9.019 3.666 1.00 94.88 86 PHE A CA 1
ATOM 671 C C . PHE A 1 86 ? 1.227 -9.876 4.917 1.00 94.88 86 PHE A C 1
ATOM 673 O O . PHE A 1 86 ? 2.339 -10.360 5.105 1.00 94.88 86 PHE A O 1
ATOM 680 N N . THR A 1 87 ? 0.213 -10.069 5.768 1.00 96.06 87 THR A N 1
ATOM 681 C CA . THR A 1 87 ? 0.335 -10.869 6.996 1.00 96.06 87 THR A CA 1
ATOM 682 C C . THR A 1 87 ? 0.574 -12.355 6.732 1.00 96.06 87 THR A C 1
ATOM 684 O O . THR A 1 87 ? 1.054 -13.043 7.626 1.00 96.06 87 THR A O 1
ATOM 687 N N . ALA A 1 88 ? 0.318 -12.834 5.509 1.00 93.38 88 ALA A N 1
ATOM 688 C CA . ALA A 1 88 ? 0.652 -14.191 5.075 1.00 93.38 88 ALA A CA 1
ATOM 689 C C . ALA A 1 88 ? 2.156 -14.395 4.796 1.00 93.38 88 ALA A C 1
ATOM 691 O O . ALA A 1 88 ? 2.601 -15.522 4.603 1.00 93.38 88 ALA A O 1
ATOM 692 N N . PHE A 1 89 ? 2.946 -13.317 4.761 1.00 91.62 89 PHE A N 1
ATOM 693 C CA . PHE A 1 89 ? 4.384 -13.372 4.506 1.00 91.62 89 PHE A CA 1
ATOM 694 C C . PHE A 1 89 ? 5.183 -13.332 5.818 1.00 91.62 89 PHE A C 1
ATOM 696 O O . PHE A 1 89 ? 4.676 -12.862 6.837 1.00 91.62 89 PHE A O 1
ATOM 703 N N . PRO A 1 90 ? 6.462 -13.746 5.812 1.00 92.06 90 PRO A N 1
ATOM 704 C CA . PRO A 1 90 ? 7.345 -13.591 6.964 1.00 92.06 90 PRO A CA 1
ATOM 705 C C . PRO A 1 90 ? 7.444 -12.133 7.431 1.00 92.06 90 PRO A C 1
ATOM 707 O O . PRO A 1 90 ? 7.586 -11.218 6.614 1.00 92.06 90 PRO A O 1
ATOM 710 N N . LEU A 1 91 ? 7.453 -11.919 8.752 1.00 91.38 91 LEU A N 1
ATOM 711 C CA . LEU A 1 91 ? 7.494 -10.591 9.388 1.00 91.38 91 LEU A CA 1
ATOM 712 C C . LEU A 1 91 ? 8.615 -9.692 8.834 1.00 91.38 91 LEU A C 1
ATOM 714 O O . LEU A 1 91 ? 8.413 -8.501 8.592 1.00 91.38 91 LEU A O 1
ATOM 718 N N . ALA A 1 92 ? 9.785 -10.277 8.555 1.00 90.62 92 ALA A N 1
ATOM 719 C CA . ALA A 1 92 ? 10.949 -9.585 7.997 1.00 90.62 92 ALA A CA 1
ATOM 720 C C . ALA A 1 92 ? 10.700 -8.935 6.619 1.00 90.62 92 ALA A C 1
ATOM 722 O O . ALA A 1 92 ? 11.459 -8.056 6.204 1.00 90.62 92 ALA A O 1
ATOM 723 N N . HIS A 1 93 ? 9.656 -9.364 5.905 1.00 91.44 93 HIS A N 1
ATOM 724 C CA . HIS A 1 93 ? 9.296 -8.880 4.573 1.00 91.44 93 HIS A CA 1
ATOM 725 C C . HIS A 1 93 ? 8.081 -7.977 4.552 1.00 91.44 93 HIS A C 1
ATOM 727 O O . HIS A 1 93 ? 7.804 -7.378 3.512 1.00 91.44 93 HIS A O 1
ATOM 733 N N . TRP A 1 94 ? 7.371 -7.841 5.674 1.00 93.50 94 TRP A N 1
ATOM 734 C CA . TRP A 1 94 ? 6.146 -7.061 5.711 1.00 93.50 94 TRP A CA 1
ATOM 735 C C . TRP A 1 94 ? 6.382 -5.684 5.129 1.00 93.50 94 TRP A C 1
ATOM 737 O O . TRP A 1 94 ? 5.734 -5.380 4.137 1.00 93.50 94 TRP A O 1
ATOM 747 N N . LYS A 1 95 ? 7.377 -4.924 5.641 1.00 91.31 95 LYS A N 1
ATOM 748 C CA . LYS A 1 95 ? 7.797 -3.580 5.166 1.00 91.31 95 LYS A CA 1
ATOM 749 C C . LYS A 1 95 ? 7.928 -3.466 3.654 1.00 91.31 95 LYS A C 1
ATOM 751 O O . LYS A 1 95 ? 7.523 -2.454 3.092 1.00 91.31 95 LYS A O 1
ATOM 756 N N . GLN A 1 96 ? 8.461 -4.486 3.013 1.00 90.50 96 GLN A N 1
ATOM 757 C CA . GLN A 1 96 ? 8.702 -4.525 1.585 1.00 90.50 96 GLN A CA 1
ATOM 758 C C . GLN A 1 96 ? 7.409 -4.773 0.799 1.00 90.50 96 GLN A C 1
ATOM 760 O O . GLN A 1 96 ? 7.221 -4.143 -0.234 1.00 90.50 96 GLN A O 1
ATOM 765 N N . VAL A 1 97 ? 6.493 -5.609 1.302 1.00 91.00 97 VAL A N 1
ATOM 766 C CA . VAL A 1 97 ? 5.240 -5.975 0.610 1.00 91.00 97 VAL A CA 1
ATOM 767 C C . VAL A 1 97 ? 4.232 -4.815 0.561 1.00 91.00 97 VAL A C 1
ATOM 769 O O . VAL A 1 97 ? 3.671 -4.503 -0.485 1.00 91.00 97 VAL A O 1
ATOM 772 N N . TRP A 1 98 ? 3.982 -4.143 1.686 1.00 89.81 98 TRP A N 1
ATOM 773 C CA . TRP A 1 98 ? 3.042 -3.003 1.774 1.00 89.81 98 TRP A CA 1
ATOM 774 C C . TRP A 1 98 ? 3.625 -1.623 1.436 1.00 89.81 98 TRP A C 1
ATOM 776 O O . TRP A 1 98 ? 2.875 -0.641 1.421 1.00 89.81 98 TRP A O 1
ATOM 786 N N . SER A 1 99 ? 4.932 -1.505 1.182 1.00 87.75 99 SER A N 1
ATOM 787 C CA . SER A 1 99 ? 5.550 -0.240 0.769 1.00 87.75 99 SER A CA 1
ATOM 788 C C . SER A 1 99 ? 5.544 -0.108 -0.749 1.00 87.75 99 SER A C 1
ATOM 790 O O . SER A 1 99 ? 6.028 -0.979 -1.460 1.00 87.75 99 SER A O 1
ATOM 792 N N . ASN A 1 100 ? 5.076 1.030 -1.256 1.00 87.75 100 ASN A N 1
ATOM 793 C CA . ASN A 1 100 ? 5.200 1.387 -2.670 1.00 87.75 100 ASN A CA 1
ATOM 794 C C . ASN A 1 100 ? 6.459 2.220 -2.966 1.00 87.75 100 ASN A C 1
ATOM 796 O O . ASN A 1 100 ? 6.637 2.643 -4.100 1.00 87.75 100 ASN A O 1
ATOM 800 N N . ASN A 1 101 ? 7.338 2.470 -1.987 1.00 87.94 101 ASN A N 1
ATOM 801 C CA . ASN A 1 101 ? 8.465 3.397 -2.148 1.00 87.94 101 ASN A CA 1
ATOM 802 C C . ASN A 1 101 ? 9.388 3.083 -3.348 1.00 87.94 101 ASN A C 1
ATOM 804 O O . ASN A 1 101 ? 9.722 4.019 -4.074 1.00 87.94 101 ASN A O 1
ATOM 808 N N . PRO A 1 102 ? 9.778 1.817 -3.619 1.00 87.50 102 PRO A N 1
ATOM 809 C CA . PRO A 1 102 ? 10.578 1.505 -4.808 1.00 87.50 102 PRO A CA 1
ATOM 810 C C . PRO A 1 102 ? 9.854 1.855 -6.115 1.00 87.50 102 PRO A C 1
ATOM 812 O O . PRO A 1 102 ? 10.447 2.452 -7.012 1.00 87.50 102 PRO A O 1
ATOM 815 N N . LEU A 1 103 ? 8.554 1.554 -6.191 1.00 89.56 103 LEU A N 1
ATOM 816 C CA . LEU A 1 103 ? 7.725 1.852 -7.356 1.00 89.56 103 LEU A CA 1
ATOM 817 C C . LEU A 1 103 ? 7.528 3.363 -7.540 1.00 89.56 103 LEU A C 1
ATOM 819 O O . LEU A 1 103 ? 7.648 3.865 -8.651 1.00 89.56 103 LEU A O 1
ATOM 823 N N . GLU A 1 104 ? 7.270 4.107 -6.462 1.00 91.31 104 GLU A N 1
ATOM 824 C CA . GLU A 1 104 ? 7.133 5.568 -6.514 1.00 91.31 104 GLU A CA 1
ATOM 825 C C . GLU A 1 104 ? 8.442 6.250 -6.921 1.00 91.31 104 GLU A C 1
ATOM 827 O O . GLU A 1 104 ? 8.423 7.213 -7.688 1.00 91.31 104 GLU A O 1
ATOM 832 N N . ARG A 1 105 ? 9.592 5.738 -6.459 1.00 92.31 105 ARG A N 1
ATOM 833 C CA . ARG A 1 105 ? 10.909 6.219 -6.898 1.00 92.31 105 ARG A CA 1
ATOM 834 C C . ARG A 1 105 ? 11.092 6.013 -8.402 1.00 92.31 105 ARG A C 1
ATOM 836 O O . ARG A 1 105 ? 11.470 6.963 -9.083 1.00 92.31 105 ARG A O 1
ATOM 843 N N . LEU A 1 106 ? 10.786 4.820 -8.914 1.00 94.12 106 LEU A N 1
ATOM 844 C CA . LEU A 1 106 ? 10.865 4.525 -10.347 1.00 94.12 106 LEU A CA 1
ATOM 845 C C . LEU A 1 106 ? 9.908 5.407 -11.161 1.00 94.12 106 LEU A C 1
ATOM 847 O O . LEU A 1 106 ? 10.311 6.015 -12.148 1.00 94.12 106 LEU A O 1
ATOM 851 N N . ASN A 1 107 ? 8.660 5.553 -10.716 1.00 94.81 107 ASN A N 1
ATOM 852 C CA . ASN A 1 107 ? 7.674 6.410 -11.375 1.00 94.81 107 ASN A CA 1
ATOM 853 C C . ASN A 1 107 ? 8.111 7.878 -11.400 1.00 94.81 107 ASN A C 1
ATOM 855 O O . ASN A 1 107 ? 7.914 8.565 -12.402 1.00 94.81 107 ASN A O 1
ATOM 859 N N . LYS A 1 108 ? 8.723 8.370 -10.316 1.00 96.25 108 LYS A N 1
ATOM 860 C CA . LYS A 1 108 ? 9.283 9.724 -10.260 1.00 96.25 108 LYS A CA 1
ATOM 861 C C . LYS A 1 108 ? 10.411 9.904 -11.273 1.00 96.25 108 LYS A C 1
ATOM 863 O O . LYS A 1 108 ? 10.478 10.956 -11.903 1.00 96.25 108 LYS A O 1
ATOM 868 N N . GLU A 1 109 ? 11.266 8.899 -11.440 1.00 96.62 109 GLU A N 1
ATOM 869 C CA . GLU A 1 109 ? 12.353 8.941 -12.417 1.00 96.62 109 GLU A CA 1
ATOM 870 C C . GLU A 1 109 ? 11.831 8.917 -13.857 1.00 96.62 109 GLU A C 1
ATOM 872 O O . GLU A 1 109 ? 12.225 9.758 -14.665 1.00 96.62 109 GLU A O 1
ATOM 877 N N . ILE A 1 110 ? 10.868 8.039 -14.154 1.00 96.94 110 ILE A N 1
ATOM 878 C CA . ILE A 1 110 ? 10.174 8.018 -15.448 1.00 96.94 110 ILE A CA 1
ATOM 879 C C . ILE A 1 110 ? 9.585 9.398 -15.741 1.00 96.94 110 ILE A C 1
ATOM 881 O O . ILE A 1 110 ? 9.861 9.966 -16.796 1.00 96.94 110 ILE A O 1
ATOM 885 N N . ARG A 1 111 ? 8.846 9.971 -14.781 1.00 97.00 111 ARG A N 1
ATOM 886 C CA . ARG A 1 111 ? 8.228 11.292 -14.920 1.00 97.00 111 ARG A CA 1
ATOM 887 C C . ARG A 1 111 ? 9.265 12.384 -15.180 1.00 97.00 111 ARG A C 1
ATOM 889 O O . ARG A 1 111 ? 9.119 13.145 -16.127 1.00 97.00 111 ARG A O 1
ATOM 896 N N . ARG A 1 112 ? 10.349 12.417 -14.399 1.00 97.12 112 ARG A N 1
ATOM 897 C CA . ARG A 1 112 ? 11.452 13.373 -14.578 1.00 97.12 112 ARG A CA 1
ATOM 898 C C . ARG A 1 112 ? 12.031 13.311 -15.995 1.00 97.12 112 ARG A C 1
ATOM 900 O O . ARG A 1 112 ? 12.292 14.355 -16.582 1.00 97.12 112 ARG A O 1
ATOM 907 N N . ARG A 1 113 ? 12.245 12.111 -16.545 1.00 96.50 113 ARG A N 1
ATOM 908 C CA . ARG A 1 113 ? 12.821 11.926 -17.889 1.00 96.50 113 ARG A CA 1
ATOM 909 C C . ARG A 1 113 ? 11.826 12.289 -18.991 1.00 96.50 113 ARG A C 1
ATOM 911 O O . ARG A 1 113 ? 12.229 12.857 -20.002 1.00 96.50 113 ARG A O 1
ATOM 918 N N . THR A 1 114 ? 10.539 11.996 -18.804 1.00 97.06 114 THR A N 1
ATOM 919 C CA . THR A 1 114 ? 9.495 12.353 -19.775 1.00 97.06 114 THR A CA 1
ATOM 920 C C . THR A 1 114 ? 9.165 13.844 -19.773 1.00 97.06 114 THR A C 1
ATOM 922 O O . THR A 1 114 ? 8.903 14.392 -20.842 1.00 97.06 114 THR A O 1
ATOM 925 N N . ASP A 1 115 ? 9.228 14.512 -18.617 1.00 97.00 115 ASP A N 1
ATOM 926 C CA . ASP A 1 115 ? 8.906 15.941 -18.479 1.00 97.00 115 ASP A CA 1
ATOM 927 C C . ASP A 1 115 ? 9.882 16.831 -19.273 1.00 97.00 115 ASP A C 1
ATOM 929 O O . ASP A 1 115 ? 9.484 17.876 -19.778 1.00 97.00 115 ASP A O 1
ATOM 933 N N . VAL A 1 116 ? 11.135 16.393 -19.464 1.00 96.69 116 VAL A N 1
ATOM 934 C CA . VAL A 1 116 ? 12.131 17.089 -20.308 1.00 96.69 116 VAL A CA 1
ATOM 935 C C . VAL A 1 116 ? 11.741 17.077 -21.790 1.00 96.69 116 VAL A C 1
ATOM 937 O O . VAL A 1 116 ? 12.039 18.024 -22.511 1.00 96.69 116 VAL A O 1
ATOM 940 N N . VAL A 1 117 ? 11.088 16.010 -22.259 1.00 95.94 117 VAL A N 1
ATOM 941 C CA . VAL A 1 117 ? 10.664 15.885 -23.664 1.00 95.94 117 VAL A CA 1
ATOM 942 C C . VAL A 1 117 ? 9.362 16.649 -23.917 1.00 95.94 117 VAL A C 1
ATOM 944 O O . VAL A 1 117 ? 9.172 17.207 -24.995 1.00 95.94 117 VAL A O 1
ATOM 947 N N . GLY A 1 118 ? 8.456 16.675 -22.935 1.00 94.06 118 GLY A N 1
ATOM 948 C CA . GLY A 1 118 ? 7.150 17.329 -23.030 1.00 94.06 118 GLY A CA 1
ATOM 949 C C . GLY A 1 118 ? 6.171 16.574 -23.934 1.00 94.06 118 GLY A C 1
ATOM 950 O O . GLY A 1 118 ? 5.250 15.925 -23.441 1.00 94.06 118 GLY A O 1
ATOM 951 N N . ILE A 1 119 ? 6.368 16.632 -25.256 1.00 96.25 119 ILE A N 1
ATOM 952 C CA . ILE A 1 119 ? 5.489 16.006 -26.257 1.00 96.25 119 ILE A CA 1
ATOM 953 C C . ILE A 1 119 ? 6.273 14.986 -27.082 1.00 96.25 119 ILE A C 1
ATOM 955 O O . ILE A 1 119 ? 7.285 15.301 -27.705 1.00 96.25 119 ILE A O 1
ATOM 959 N N . PHE A 1 120 ? 5.773 13.750 -27.130 1.00 97.12 120 PHE A N 1
ATOM 960 C CA . PHE A 1 120 ? 6.376 12.684 -27.926 1.00 97.12 120 PHE A CA 1
ATOM 961 C C . PHE A 1 120 ? 5.759 12.617 -29.330 1.00 97.12 120 PHE A C 1
ATOM 963 O O . PHE A 1 120 ? 4.536 12.660 -29.456 1.00 97.12 120 PHE A O 1
ATOM 970 N N . PRO A 1 121 ? 6.568 12.411 -30.385 1.00 97.00 121 PRO A N 1
ATOM 971 C CA . PRO A 1 121 ? 6.081 12.380 -31.767 1.00 97.00 121 PRO A CA 1
ATOM 972 C C . PRO A 1 121 ? 5.262 11.124 -32.104 1.00 97.00 121 PRO A C 1
ATOM 974 O O . PRO A 1 121 ? 4.524 11.111 -33.082 1.00 97.00 121 PRO A O 1
ATOM 977 N N . ASN A 1 122 ? 5.423 10.036 -31.343 1.00 97.56 122 ASN A N 1
ATOM 978 C CA . ASN A 1 122 ? 4.644 8.805 -31.472 1.00 97.56 122 ASN A CA 1
ATOM 979 C C . ASN A 1 122 ? 4.858 7.887 -30.255 1.00 97.56 122 ASN A C 1
ATOM 981 O O . ASN A 1 122 ? 5.765 8.083 -29.442 1.00 97.56 122 ASN A O 1
ATOM 985 N N . ARG A 1 123 ? 4.058 6.816 -30.171 1.00 97.44 123 ARG A N 1
ATOM 986 C CA . ARG A 1 123 ? 4.142 5.816 -29.096 1.00 97.44 123 ARG A CA 1
ATOM 987 C C . ARG A 1 123 ? 5.495 5.095 -29.029 1.00 97.44 123 ARG A C 1
ATOM 989 O O . ARG A 1 123 ? 5.954 4.767 -27.940 1.00 97.44 123 ARG A O 1
ATOM 996 N N . ARG A 1 124 ? 6.162 4.852 -30.162 1.00 98.19 124 ARG A N 1
ATOM 997 C CA . ARG A 1 124 ? 7.470 4.169 -30.172 1.00 98.19 124 ARG A CA 1
ATOM 998 C C . ARG A 1 124 ? 8.550 5.022 -29.504 1.00 98.19 124 ARG A C 1
ATOM 1000 O O . ARG A 1 124 ? 9.408 4.474 -28.820 1.00 98.19 124 ARG A O 1
ATOM 1007 N N . ALA A 1 125 ? 8.488 6.345 -29.657 1.00 97.56 125 ALA A N 1
ATOM 1008 C CA . ALA A 1 125 ? 9.435 7.265 -29.034 1.00 97.56 125 ALA A CA 1
ATOM 1009 C C . ALA A 1 125 ? 9.356 7.232 -27.496 1.00 97.56 125 ALA A C 1
ATOM 1011 O O . ALA A 1 125 ? 10.394 7.119 -26.845 1.00 97.56 125 ALA A O 1
ATOM 1012 N N . ILE A 1 126 ? 8.147 7.257 -26.917 1.00 97.25 126 ILE A N 1
ATOM 1013 C CA . ILE A 1 126 ? 7.975 7.149 -25.456 1.00 97.25 126 ILE A CA 1
ATOM 1014 C C . ILE A 1 126 ? 8.367 5.762 -24.941 1.00 97.25 126 ILE A C 1
ATOM 1016 O O . ILE A 1 126 ? 9.065 5.671 -23.936 1.00 97.25 126 ILE A O 1
ATOM 1020 N N . VAL A 1 127 ? 8.008 4.688 -25.655 1.00 97.81 127 VAL A N 1
ATOM 1021 C CA . VAL A 1 127 ? 8.420 3.322 -25.287 1.00 97.81 127 VAL A CA 1
ATOM 1022 C C . VAL A 1 127 ? 9.942 3.201 -25.261 1.00 97.81 127 VAL A C 1
ATOM 1024 O O . VAL A 1 127 ? 10.477 2.600 -24.338 1.00 97.81 127 VAL A O 1
ATOM 1027 N N . ARG A 1 128 ? 10.650 3.813 -26.219 1.00 97.88 128 ARG A N 1
ATOM 1028 C CA . ARG A 1 128 ? 12.117 3.813 -26.239 1.00 97.88 128 ARG A CA 1
ATOM 1029 C C . ARG A 1 128 ? 12.712 4.536 -25.031 1.00 97.88 128 ARG A C 1
ATOM 1031 O O . ARG A 1 128 ? 13.622 3.999 -24.415 1.00 97.88 128 ARG A O 1
ATOM 1038 N N . LEU A 1 129 ? 12.214 5.728 -24.689 1.00 97.25 129 LEU A N 1
ATOM 1039 C CA . LEU A 1 129 ? 12.732 6.479 -23.540 1.00 97.25 129 LEU A CA 1
ATOM 1040 C C . LEU A 1 129 ? 12.444 5.754 -22.222 1.00 97.25 129 LEU A C 1
ATOM 1042 O O . LEU A 1 129 ? 13.358 5.528 -21.438 1.00 97.25 129 LEU A O 1
ATOM 1046 N N . VAL A 1 130 ? 11.186 5.375 -21.989 1.00 97.56 130 VAL A N 1
ATOM 1047 C CA . VAL A 1 130 ? 10.786 4.677 -20.760 1.00 97.56 130 VAL A CA 1
ATOM 1048 C C . VAL A 1 130 ? 11.501 3.332 -20.662 1.00 97.56 130 VAL A C 1
ATOM 1050 O O . VAL A 1 130 ? 12.014 2.999 -19.603 1.00 97.56 130 VAL A O 1
ATOM 1053 N N . GLY A 1 131 ? 11.607 2.590 -21.767 1.00 97.88 131 GLY A N 1
ATOM 1054 C CA . GLY A 1 131 ? 12.348 1.332 -21.824 1.00 97.88 131 GLY A CA 1
ATOM 1055 C C . GLY A 1 131 ? 13.825 1.497 -21.468 1.00 97.88 131 GLY A C 1
ATOM 1056 O O . GLY A 1 131 ? 14.341 0.699 -20.695 1.00 97.88 131 GLY A O 1
ATOM 1057 N N . ALA A 1 132 ? 14.484 2.555 -21.952 1.00 97.38 132 ALA A N 1
ATOM 1058 C CA . ALA A 1 132 ? 15.870 2.852 -21.586 1.00 97.38 132 ALA A CA 1
ATOM 1059 C C . ALA A 1 132 ? 16.023 3.149 -20.082 1.00 97.38 132 ALA A C 1
ATOM 1061 O O . ALA A 1 132 ? 16.930 2.619 -19.451 1.00 97.38 132 ALA A O 1
ATOM 1062 N N . VAL A 1 133 ? 15.102 3.921 -19.493 1.00 96.56 133 VAL A N 1
ATOM 1063 C CA . VAL A 1 133 ? 15.083 4.197 -18.041 1.00 96.56 133 VAL A CA 1
ATOM 1064 C C . VAL A 1 133 ? 14.866 2.918 -17.229 1.00 96.56 133 VAL A C 1
ATOM 1066 O O . VAL A 1 133 ? 15.502 2.719 -16.198 1.00 96.56 133 VAL A O 1
ATOM 1069 N N . LEU A 1 134 ? 13.972 2.037 -17.683 1.00 97.06 134 LEU A N 1
ATOM 1070 C CA . LEU A 1 134 ? 13.720 0.756 -17.022 1.00 97.06 134 LEU A CA 1
ATOM 1071 C C . LEU A 1 134 ? 14.930 -0.183 -17.107 1.00 97.06 134 LEU A C 1
ATOM 1073 O O . LEU A 1 134 ? 15.206 -0.876 -16.132 1.00 97.06 134 LEU A O 1
ATOM 1077 N N . ALA A 1 135 ? 15.646 -0.195 -18.235 1.00 96.75 135 ALA A N 1
ATOM 1078 C CA . ALA A 1 135 ? 16.878 -0.966 -18.396 1.00 96.75 135 ALA A CA 1
ATOM 1079 C C . ALA A 1 135 ? 17.988 -0.453 -17.462 1.00 96.75 135 ALA A C 1
ATOM 1081 O O . ALA A 1 135 ? 18.554 -1.237 -16.710 1.00 96.75 135 ALA A O 1
ATOM 1082 N N . GLU A 1 136 ? 18.213 0.865 -17.417 1.00 94.75 136 GLU A N 1
ATOM 1083 C CA . GLU A 1 136 ? 19.163 1.496 -16.485 1.00 94.75 136 GLU A CA 1
ATOM 1084 C C . GLU A 1 136 ? 18.829 1.136 -15.027 1.00 94.75 136 GLU A C 1
ATOM 1086 O O . GLU A 1 136 ? 19.689 0.695 -14.264 1.00 94.75 136 GLU A O 1
ATOM 1091 N N . GLN A 1 137 ? 17.550 1.233 -14.644 1.00 93.81 137 GLN A N 1
ATOM 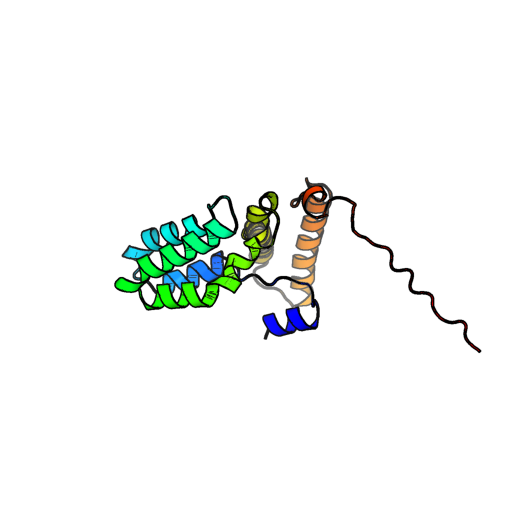1092 C CA . GLN A 1 137 ? 17.127 0.889 -13.288 1.00 93.81 137 GLN A CA 1
ATOM 1093 C C . GLN A 1 137 ? 17.278 -0.608 -12.977 1.00 93.81 137 GLN A C 1
ATOM 1095 O O . GLN A 1 137 ? 17.562 -0.960 -11.828 1.00 93.81 137 GLN A O 1
ATOM 1100 N N . HIS A 1 138 ? 17.072 -1.479 -13.967 1.00 93.25 138 HIS A N 1
ATOM 1101 C CA . HIS A 1 138 ? 17.271 -2.918 -13.829 1.00 93.25 138 HIS A CA 1
ATOM 1102 C C . HIS A 1 138 ? 18.736 -3.249 -13.533 1.00 93.25 138 HIS A C 1
ATOM 1104 O O . HIS A 1 138 ? 19.001 -3.980 -12.577 1.00 93.25 138 HIS A O 1
ATOM 1110 N N . ASP A 1 139 ? 19.668 -2.657 -14.281 1.00 93.88 139 ASP A N 1
ATOM 1111 C CA . ASP A 1 139 ? 21.106 -2.865 -14.090 1.00 93.88 139 ASP A CA 1
ATOM 1112 C C . ASP A 1 139 ? 21.555 -2.397 -12.696 1.00 93.88 139 ASP A C 1
ATOM 1114 O O . ASP A 1 139 ? 22.276 -3.109 -11.994 1.00 93.88 139 ASP A O 1
ATOM 1118 N N . GLU A 1 140 ? 21.052 -1.247 -12.229 1.00 91.25 140 GLU A N 1
ATOM 1119 C CA . GLU A 1 140 ? 21.290 -0.782 -10.858 1.00 91.25 140 GLU A CA 1
ATOM 1120 C C . GLU A 1 140 ? 20.773 -1.775 -9.804 1.00 91.25 140 GLU A C 1
ATOM 1122 O O . GLU A 1 140 ? 21.451 -2.053 -8.813 1.00 91.25 140 GLU A O 1
ATOM 1127 N N . TRP A 1 141 ? 19.563 -2.313 -9.984 1.00 90.19 141 TRP A N 1
ATOM 1128 C CA . TRP A 1 141 ? 18.973 -3.259 -9.033 1.00 90.19 141 TRP A CA 1
ATOM 1129 C C . TRP A 1 141 ? 19.663 -4.620 -9.035 1.00 90.19 141 TRP A C 1
ATOM 1131 O O . TRP A 1 141 ? 19.672 -5.284 -7.997 1.00 90.19 141 TRP A O 1
ATOM 1141 N N . ALA A 1 142 ? 20.260 -5.024 -10.156 1.00 89.12 142 ALA A N 1
ATOM 1142 C CA . ALA A 1 142 ? 20.999 -6.275 -10.262 1.00 89.12 142 ALA A CA 1
ATOM 1143 C C . ALA A 1 142 ? 22.270 -6.283 -9.393 1.00 89.12 142 ALA A C 1
ATOM 1145 O O . ALA A 1 142 ? 22.641 -7.333 -8.865 1.00 89.12 142 ALA A O 1
ATOM 1146 N N . VAL A 1 143 ? 22.912 -5.123 -9.204 1.00 90.31 143 VAL A N 1
ATOM 1147 C CA . VAL A 1 143 ? 24.155 -4.992 -8.415 1.00 90.31 143 VAL A CA 1
ATOM 1148 C C . VAL A 1 143 ? 23.929 -4.543 -6.968 1.00 90.31 143 VAL A C 1
ATOM 1150 O O . VAL A 1 143 ? 24.807 -4.702 -6.119 1.00 90.31 143 VAL A O 1
ATOM 1153 N N . GLN A 1 144 ? 22.763 -3.975 -6.657 1.00 86.88 144 GLN A N 1
ATOM 1154 C CA . GLN A 1 144 ? 22.422 -3.528 -5.306 1.00 86.88 144 GLN A CA 1
ATOM 1155 C C . GLN A 1 144 ? 22.088 -4.691 -4.358 1.00 86.88 144 GLN A C 1
ATOM 1157 O O . GLN A 1 144 ? 21.796 -5.820 -4.754 1.00 86.88 144 GLN A O 1
ATOM 1162 N N . ARG A 1 145 ? 22.091 -4.403 -3.048 1.00 81.94 145 ARG A N 1
ATOM 1163 C CA . ARG A 1 145 ? 21.647 -5.365 -2.031 1.00 81.94 145 ARG A CA 1
ATOM 1164 C C . ARG A 1 145 ? 20.209 -5.799 -2.322 1.00 81.94 145 ARG A C 1
ATOM 1166 O O . ARG A 1 145 ? 19.316 -4.961 -2.433 1.00 81.94 145 ARG A O 1
ATOM 1173 N N . ARG A 1 146 ? 19.984 -7.117 -2.352 1.00 82.12 146 ARG A N 1
ATOM 1174 C CA . ARG A 1 146 ? 18.655 -7.707 -2.565 1.00 82.12 146 ARG A CA 1
ATOM 1175 C C . ARG A 1 146 ? 17.629 -7.117 -1.597 1.00 82.12 146 ARG A C 1
ATOM 1177 O O . ARG A 1 146 ? 17.835 -7.113 -0.383 1.00 82.12 146 ARG A O 1
ATOM 1184 N N . TYR A 1 147 ? 16.516 -6.652 -2.158 1.00 81.75 147 TYR A N 1
ATOM 1185 C CA . TYR A 1 147 ? 15.447 -5.985 -1.416 1.00 81.75 147 TYR A CA 1
ATOM 1186 C C . TYR A 1 147 ? 14.704 -6.933 -0.460 1.00 81.75 147 TYR A C 1
ATOM 1188 O O . TYR A 1 147 ? 14.347 -6.552 0.658 1.00 81.75 147 TYR A O 1
ATOM 1196 N N . LEU A 1 148 ? 14.527 -8.188 -0.884 1.00 83.69 148 LEU A N 1
ATOM 1197 C CA . LEU A 1 148 ? 14.002 -9.283 -0.075 1.00 83.69 148 LEU A CA 1
ATOM 1198 C C . LEU A 1 148 ? 15.124 -10.286 0.206 1.00 83.69 148 LEU A C 1
ATOM 1200 O O . LEU A 1 148 ? 15.795 -10.764 -0.711 1.00 83.69 148 LEU A O 1
ATOM 1204 N N . ALA A 1 149 ? 15.335 -10.600 1.483 1.00 80.56 149 ALA A N 1
ATOM 1205 C CA . ALA A 1 149 ? 16.260 -11.652 1.878 1.00 80.56 149 ALA A CA 1
ATOM 1206 C C . ALA A 1 149 ? 15.691 -13.021 1.474 1.00 80.56 149 ALA A C 1
ATOM 1208 O O . ALA A 1 149 ? 14.615 -13.406 1.910 1.00 80.56 149 ALA A O 1
ATOM 1209 N N . MET A 1 150 ? 16.417 -13.762 0.638 1.00 74.25 150 MET A N 1
ATOM 1210 C CA . MET A 1 150 ? 15.935 -15.052 0.126 1.00 74.25 150 MET A CA 1
ATOM 1211 C C . MET A 1 150 ? 15.918 -16.150 1.189 1.00 74.25 150 MET A C 1
ATOM 1213 O O . MET A 1 150 ? 15.046 -17.008 1.159 1.00 74.25 150 MET A O 1
ATOM 1217 N N . ALA A 1 151 ? 16.834 -1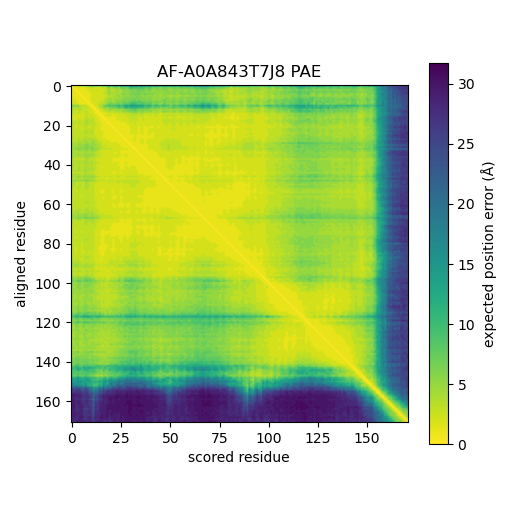6.081 2.159 1.00 72.88 151 ALA A N 1
ATOM 1218 C CA . ALA A 1 151 ? 16.922 -17.038 3.261 1.00 72.88 151 ALA A CA 1
ATOM 1219 C C . ALA A 1 151 ? 15.654 -17.085 4.130 1.00 72.88 151 ALA A C 1
ATOM 1221 O O . ALA A 1 151 ? 15.414 -18.079 4.799 1.00 72.88 151 ALA A O 1
ATOM 1222 N N . THR A 1 152 ? 14.850 -16.020 4.121 1.00 72.06 152 THR A N 1
ATOM 1223 C CA . THR A 1 152 ? 13.574 -15.940 4.841 1.00 72.06 152 THR A CA 1
ATOM 1224 C C . THR A 1 152 ? 12.360 -16.194 3.946 1.00 72.06 152 THR A C 1
ATOM 1226 O O . THR A 1 152 ? 11.261 -16.298 4.473 1.00 72.06 152 THR A O 1
ATOM 1229 N N . LEU A 1 153 ? 12.530 -16.285 2.619 1.00 66.75 153 LEU A N 1
ATOM 1230 C CA . LEU A 1 153 ? 11.457 -16.603 1.662 1.00 66.75 153 LEU A CA 1
ATOM 1231 C C . LEU A 1 153 ? 11.311 -18.106 1.409 1.00 66.75 153 LEU A C 1
ATOM 1233 O O . LEU A 1 153 ? 10.241 -18.547 1.003 1.00 66.75 153 LEU A O 1
ATOM 1237 N N . LEU A 1 154 ? 12.378 -18.876 1.617 1.00 57.59 154 LEU A N 1
ATOM 1238 C CA . LEU A 1 154 ? 12.342 -20.329 1.537 1.00 57.59 154 LEU A CA 1
A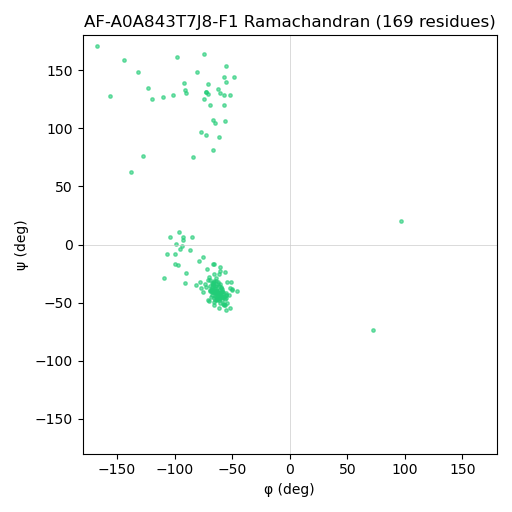TOM 1239 C C . LEU A 1 154 ? 12.032 -20.885 2.933 1.00 57.59 154 LEU A C 1
ATOM 1241 O O . LEU A 1 154 ? 12.679 -20.454 3.894 1.00 57.59 154 LEU A O 1
ATOM 1245 N N . PRO A 1 155 ? 11.088 -21.832 3.083 1.00 51.88 155 PRO A N 1
ATOM 1246 C CA . PRO A 1 155 ? 11.064 -22.650 4.287 1.00 51.88 155 PRO A CA 1
ATOM 1247 C C . PRO A 1 155 ? 12.436 -23.324 4.454 1.00 51.88 155 PRO A C 1
ATOM 1249 O O . PRO A 1 155 ? 13.165 -23.526 3.476 1.00 51.88 155 PRO A O 1
ATOM 1252 N N . ALA A 1 156 ? 12.812 -23.645 5.696 1.00 46.28 156 ALA A N 1
ATOM 1253 C CA . ALA A 1 156 ? 13.981 -24.487 5.946 1.00 46.28 156 ALA A CA 1
ATOM 1254 C C . ALA A 1 156 ? 13.910 -25.730 5.032 1.00 46.28 156 ALA A C 1
ATOM 1256 O O . ALA A 1 156 ? 12.802 -26.198 4.769 1.00 46.28 156 ALA A O 1
ATOM 1257 N N . PRO A 1 157 ? 15.037 -26.247 4.509 1.00 43.38 157 PRO A N 1
ATOM 1258 C CA . PRO A 1 157 ? 15.042 -27.404 3.620 1.00 43.38 157 PRO A CA 1
ATOM 1259 C C . PRO A 1 157 ? 14.591 -28.666 4.372 1.00 43.38 157 PRO A C 1
ATOM 1261 O O . PRO A 1 157 ? 15.392 -29.469 4.833 1.00 43.38 157 PRO A O 1
ATOM 1264 N N . SER A 1 158 ? 13.284 -28.822 4.506 1.00 48.19 158 SER A N 1
ATOM 1265 C CA . SER A 1 158 ? 12.571 -30.031 4.885 1.00 48.19 158 SER A CA 1
ATOM 1266 C C . SER A 1 158 ? 11.160 -29.878 4.326 1.00 48.19 158 SER A C 1
ATOM 1268 O O . SER A 1 158 ? 10.533 -28.858 4.585 1.00 48.19 158 SER A O 1
ATOM 1270 N N . GLU A 1 159 ? 10.687 -30.880 3.582 1.00 40.88 159 GLU A N 1
ATOM 1271 C CA . GLU A 1 159 ? 9.360 -30.970 2.929 1.00 40.88 159 GLU A CA 1
ATOM 1272 C C . GLU A 1 159 ? 9.257 -30.562 1.448 1.00 40.88 159 GLU A C 1
ATOM 1274 O O . GLU A 1 159 ? 8.159 -30.408 0.922 1.00 40.88 159 GLU A O 1
ATOM 1279 N N . LEU A 1 160 ? 10.362 -30.540 0.696 1.00 41.84 160 LEU A N 1
ATOM 1280 C CA . LEU A 1 160 ? 10.267 -30.920 -0.722 1.00 41.84 160 LEU A CA 1
ATOM 1281 C C . LEU A 1 160 ? 10.360 -32.444 -0.797 1.00 41.84 160 LEU A C 1
ATOM 1283 O O . LEU A 1 160 ? 11.404 -33.005 -1.118 1.00 41.84 160 LEU A O 1
ATOM 1287 N N . THR A 1 161 ? 9.274 -33.121 -0.428 1.00 34.44 161 THR A N 1
ATOM 1288 C CA . THR A 1 161 ? 9.119 -34.546 -0.718 1.00 34.44 161 THR A CA 1
ATOM 1289 C C . THR A 1 161 ? 9.052 -34.667 -2.233 1.00 34.44 161 THR A C 1
ATOM 1291 O O . THR A 1 161 ? 8.061 -34.291 -2.857 1.00 34.44 161 THR A O 1
ATOM 1294 N N . THR A 1 162 ? 10.147 -35.122 -2.837 1.00 35.62 162 THR A N 1
ATOM 1295 C CA . THR A 1 162 ? 10.195 -35.526 -4.238 1.00 35.62 162 THR A CA 1
ATOM 1296 C C . THR A 1 162 ? 9.229 -36.690 -4.418 1.00 35.62 162 THR A C 1
ATOM 1298 O O . THR A 1 162 ? 9.582 -37.845 -4.206 1.00 35.62 162 THR A O 1
ATOM 1301 N N . THR A 1 163 ? 7.985 -36.398 -4.782 1.00 35.66 163 THR A N 1
ATOM 1302 C CA . THR A 1 163 ? 7.107 -37.408 -5.361 1.00 35.66 163 THR A CA 1
ATOM 1303 C C . THR A 1 163 ? 7.631 -37.660 -6.770 1.00 35.66 163 THR A C 1
ATOM 1305 O O . THR A 1 163 ? 7.337 -36.904 -7.696 1.00 35.66 163 THR A O 1
ATOM 1308 N N . GLU A 1 164 ? 8.481 -38.676 -6.922 1.00 36.28 164 GLU A N 1
ATOM 1309 C CA . GLU A 1 164 ? 8.848 -39.220 -8.227 1.00 36.28 164 GLU A CA 1
ATOM 1310 C C . GLU A 1 164 ? 7.565 -39.637 -8.957 1.00 36.28 164 GLU A C 1
ATOM 1312 O O . GLU A 1 164 ? 6.918 -40.629 -8.619 1.00 36.28 164 GLU A O 1
ATOM 1317 N N . VAL A 1 165 ? 7.167 -38.855 -9.960 1.00 40.22 165 VAL A N 1
ATOM 1318 C CA . VAL A 1 165 ? 6.134 -39.260 -10.911 1.00 40.22 165 VAL A CA 1
ATOM 1319 C C . VAL A 1 165 ? 6.784 -40.245 -11.876 1.00 40.22 165 VAL A C 1
ATOM 1321 O O . VAL A 1 165 ? 7.453 -39.855 -12.832 1.00 40.22 165 VAL A O 1
ATOM 1324 N N . LEU A 1 166 ? 6.603 -41.536 -11.601 1.00 38.91 166 LEU A N 1
ATOM 1325 C CA . LEU A 1 166 ? 6.920 -42.613 -12.530 1.00 38.91 166 LEU A CA 1
ATOM 1326 C C . LEU A 1 166 ? 5.953 -42.512 -13.726 1.00 38.91 166 LEU A C 1
ATOM 1328 O O . LEU A 1 166 ? 4.760 -42.788 -13.597 1.00 38.91 166 LEU A O 1
ATOM 1332 N N . LEU A 1 167 ? 6.448 -42.077 -14.885 1.00 36.03 167 LEU A N 1
ATOM 1333 C CA . LEU A 1 167 ? 5.698 -42.142 -16.143 1.00 36.03 167 LEU A CA 1
ATOM 1334 C C . LEU A 1 167 ? 5.633 -43.609 -16.613 1.00 36.03 167 LEU A C 1
ATOM 1336 O O . LEU A 1 167 ? 6.675 -44.269 -16.649 1.00 36.03 167 LEU A O 1
ATOM 1340 N N . PRO A 1 168 ? 4.455 -44.145 -16.984 1.00 37.16 168 PRO A N 1
ATOM 1341 C CA . PRO A 1 168 ? 4.357 -45.502 -17.503 1.00 37.16 168 PRO A CA 1
ATOM 1342 C C . PRO A 1 168 ? 4.967 -45.581 -18.909 1.00 37.16 168 PRO A C 1
ATOM 1344 O O . PRO A 1 168 ? 4.771 -44.696 -19.743 1.00 37.16 168 PRO A O 1
ATOM 1347 N N . ALA A 1 169 ? 5.717 -46.656 -19.158 1.00 40.56 169 ALA A N 1
ATOM 1348 C CA . ALA A 1 169 ? 6.311 -46.957 -20.453 1.00 40.56 169 ALA A CA 1
ATOM 1349 C C . ALA A 1 169 ? 5.222 -47.122 -21.526 1.00 40.56 169 ALA A C 1
ATOM 1351 O O . ALA A 1 169 ? 4.248 -47.850 -21.328 1.00 40.56 169 ALA A O 1
ATOM 1352 N N . ALA A 1 170 ? 5.397 -46.435 -22.655 1.00 40.41 170 ALA A N 1
ATOM 1353 C CA . ALA A 1 170 ? 4.543 -46.577 -23.827 1.00 40.41 170 ALA A CA 1
ATOM 1354 C C . ALA A 1 170 ? 4.633 -48.009 -24.384 1.00 40.41 170 ALA A C 1
ATOM 1356 O O . ALA A 1 170 ? 5.730 -48.557 -24.504 1.00 40.41 170 ALA A O 1
ATOM 1357 N N . SER A 1 171 ? 3.470 -48.593 -24.686 1.00 50.62 171 SER A N 1
ATOM 1358 C CA . SER A 1 171 ? 3.322 -49.835 -25.460 1.00 50.62 171 SER A CA 1
ATOM 1359 C C . SER A 1 171 ? 3.291 -49.542 -26.954 1.00 50.62 171 SER A C 1
ATOM 1361 O O . SER A 1 171 ? 2.752 -48.470 -27.315 1.00 50.62 171 SER A O 1
#

Secondary structure (DSSP, 8-state):
-HHHHHHHH-TTPPP---HHHHHHHHHTTS-GGGHHHHHHHHHHHTT-SSHHHHHHHHHHHHHHHTTT-HHHHHHHHHTHHHHHGGGGS-GGGHHHHH--HHHHHHHHHHHHHHHHH-S-SSHHHHHHHHHHHHHHHHHHHHHSPPSS-GGGTSPPS---------PPPP-

Foldseek 3Di:
DVVVVCCVPPVPDQAADAPVVLLVVLLVQDDPVCSVVLVVLLVVLLVDQALVSSLVSLVVSLVVCCVPRVVSSVSSVVCVCRHSSLRVADPVCSCVPNDCVVVVVLVVVLCVQVVVVVDDPDPVRSCVSNVVSVVVVVVVQVPDDPPDDVVRVDDDPDPPPPPPPDDDDDD

Nearest PDB structures (foldseek):
  6xgx-assembly1_B  TM=7.413E-01  e=3.531E-05  Acetivibrio thermocellus ATCC 27405
  6xg8-assembly1_B  TM=6.826E-01  e=3.778E-04  Acetivibrio thermocellus ATCC 27405
  6xg8-assembly1_A  TM=7.158E-01  e=9.251E-04  Acetivibrio thermocellus ATCC 27405
  6xgw-assembly1_B  TM=7.141E-01  e=1.204E-03  Acetivibrio thermocellus ATCC 27405

pLDDT: mean 88.67, std 16.98, range [34.44, 98.75]